Protein AF-A0A7S3JLI0-F1 (afdb_monomer_lite)

Organism: NCBI:txid151035

Foldseek 3Di:
DDPVVVVVQVVVQVPDDPDHDDDDDDDWPCPQAPPPRTNDPVCPPDDCPPSVVVSVVSVVVVDPDPPDDDDDDDDPDDDDDPVPDDDQDQDDDPDDPPDDDDVLCVQLVRLLRSCVRDVPRDDDDDPCCVVSVVVSNCVNPVPD

Sequence (144 aa):
HSVSEIIAALTKAKKSKDKPTGIIAKTFKGKYFIHDIEDSPSWHGKPLGKESAEIIEDLEKKIKDKNVTLVPTLPKSKAVDPEELKEIPVPAMTYKKGDKVATRKAFGDCLKLLGESCDRIIGVDADVKNSTYLEFLKKSKPDQ

Structure (mmCIF, N/CA/C/O backbone):
data_AF-A0A7S3JLI0-F1
#
_entry.id   AF-A0A7S3JLI0-F1
#
loop_
_atom_site.group_PDB
_atom_site.id
_atom_site.type_symbol
_atom_site.label_atom_id
_atom_site.label_alt_id
_atom_site.label_comp_id
_atom_site.label_asym_id
_atom_site.label_entity_id
_atom_site.label_seq_id
_atom_site.pdbx_PDB_ins_code
_atom_site.Cartn_x
_atom_site.Cartn_y
_atom_site.Cartn_z
_atom_site.occupancy
_atom_site.B_iso_or_equiv
_atom_site.auth_seq_id
_atom_site.auth_comp_id
_atom_site.auth_asym_id
_atom_site.auth_atom_id
_atom_site.pdbx_PDB_model_num
ATOM 1 N N . HIS A 1 1 ? 5.284 -6.770 -20.875 1.00 96.25 1 HIS A N 1
ATOM 2 C CA . HIS A 1 1 ? 5.607 -5.509 -21.595 1.00 96.25 1 HIS A CA 1
ATOM 3 C C . HIS A 1 1 ? 4.538 -5.062 -22.594 1.00 96.25 1 HIS A C 1
ATOM 5 O O . HIS A 1 1 ? 4.795 -4.172 -23.395 1.00 96.25 1 HIS A O 1
ATOM 11 N N . SER A 1 2 ? 3.336 -5.640 -22.551 1.00 98.06 2 SER A N 1
ATOM 12 C CA . SER A 1 2 ? 2.213 -5.236 -23.398 1.00 98.06 2 SER A CA 1
ATOM 13 C C . SER A 1 2 ? 1.386 -4.172 -22.672 1.00 98.06 2 SER A C 1
ATOM 15 O O . SER A 1 2 ? 0.811 -4.447 -21.620 1.00 98.06 2 SER A O 1
ATOM 17 N N . VAL A 1 3 ? 1.357 -2.942 -23.195 1.00 97.00 3 VAL A N 1
ATOM 18 C CA . VAL A 1 3 ? 0.610 -1.827 -22.578 1.00 97.00 3 VAL A CA 1
ATOM 19 C C . VAL A 1 3 ? -0.896 -2.097 -22.604 1.00 97.00 3 VAL A C 1
ATOM 21 O O . VAL A 1 3 ? -1.584 -1.818 -21.625 1.00 97.00 3 VAL A O 1
ATOM 24 N N . SER A 1 4 ? -1.410 -2.702 -23.678 1.00 98.38 4 SER A N 1
ATOM 25 C CA . SER A 1 4 ? -2.827 -3.064 -23.794 1.00 98.38 4 SER A CA 1
ATOM 26 C C . SER A 1 4 ? -3.244 -4.098 -22.745 1.00 98.38 4 SER A C 1
ATOM 28 O O . SER A 1 4 ? -4.284 -3.931 -22.110 1.00 98.38 4 SER A O 1
ATOM 30 N N . GLU A 1 5 ? -2.418 -5.118 -22.493 1.00 98.44 5 GLU A N 1
ATOM 31 C CA . GLU A 1 5 ? -2.673 -6.103 -21.434 1.00 98.44 5 GLU A CA 1
ATOM 32 C C . GLU A 1 5 ? -2.622 -5.476 -20.041 1.00 98.44 5 GLU A C 1
ATOM 34 O O . GLU A 1 5 ? -3.475 -5.779 -19.208 1.00 98.44 5 GLU A O 1
ATOM 39 N N . ILE A 1 6 ? -1.673 -4.567 -19.788 1.00 98.38 6 ILE A N 1
ATOM 40 C CA . ILE A 1 6 ? -1.583 -3.841 -18.513 1.00 98.38 6 ILE A CA 1
ATOM 41 C C . ILE A 1 6 ? -2.854 -3.014 -18.285 1.00 98.38 6 ILE A C 1
ATOM 43 O O . ILE A 1 6 ? -3.462 -3.105 -17.218 1.00 98.38 6 ILE A O 1
ATOM 47 N N . ILE A 1 7 ? -3.305 -2.259 -19.291 1.00 97.94 7 ILE A N 1
ATOM 48 C CA . ILE A 1 7 ? -4.541 -1.468 -19.211 1.00 97.94 7 ILE A CA 1
ATOM 49 C C . ILE A 1 7 ? -5.750 -2.377 -18.962 1.00 97.94 7 ILE A C 1
ATOM 51 O O . ILE A 1 7 ? -6.577 -2.077 -18.097 1.00 97.94 7 ILE A O 1
ATOM 55 N N . ALA A 1 8 ? -5.853 -3.499 -19.677 1.00 98.25 8 ALA A N 1
ATOM 56 C CA . ALA A 1 8 ? -6.945 -4.453 -19.509 1.00 98.25 8 ALA A CA 1
ATOM 57 C C . ALA A 1 8 ? -6.951 -5.075 -18.102 1.00 98.25 8 ALA A C 1
ATOM 59 O O . ALA A 1 8 ? -8.001 -5.133 -17.453 1.00 98.25 8 ALA A O 1
ATOM 60 N N . ALA A 1 9 ? -5.783 -5.483 -17.599 1.00 98.19 9 ALA A N 1
ATOM 61 C CA . ALA A 1 9 ? -5.621 -6.056 -16.268 1.00 98.19 9 ALA A CA 1
ATOM 62 C C . ALA A 1 9 ? -5.977 -5.048 -15.167 1.00 98.19 9 ALA A C 1
ATOM 64 O O . ALA A 1 9 ? -6.760 -5.379 -14.278 1.00 98.19 9 ALA A O 1
ATOM 65 N N . LEU A 1 10 ? -5.491 -3.805 -15.258 1.00 97.56 10 LEU A N 1
ATOM 66 C CA . LEU A 1 10 ? -5.822 -2.735 -14.309 1.00 97.56 10 LEU A CA 1
ATOM 67 C C . LEU A 1 10 ? -7.312 -2.373 -14.352 1.00 97.56 10 LEU A C 1
ATOM 69 O O . LEU A 1 10 ? -7.946 -2.203 -13.310 1.00 97.56 10 LEU A O 1
ATOM 73 N N . THR A 1 11 ? -7.903 -2.321 -15.547 1.00 96.69 11 THR A N 1
ATOM 74 C CA . THR A 1 11 ? -9.342 -2.070 -15.723 1.00 96.69 11 THR A CA 1
ATOM 75 C C . THR A 1 11 ? -10.181 -3.170 -15.080 1.00 96.69 11 THR A C 1
ATOM 77 O O . THR A 1 11 ? -11.193 -2.884 -14.439 1.00 96.69 11 THR A O 1
ATOM 80 N N . LYS A 1 12 ? -9.764 -4.434 -15.218 1.00 96.81 12 LYS A N 1
ATOM 81 C CA . LYS A 1 12 ? -10.413 -5.575 -14.562 1.00 96.81 12 LYS A CA 1
ATOM 82 C C . LYS A 1 12 ? -10.222 -5.531 -13.045 1.00 96.81 12 LYS A C 1
ATOM 84 O O . LYS A 1 12 ? -11.199 -5.702 -12.322 1.00 96.81 12 LYS A O 1
ATOM 89 N N . ALA A 1 13 ? -9.007 -5.252 -12.571 1.00 96.94 13 ALA A N 1
ATOM 90 C CA . ALA A 1 13 ? -8.682 -5.142 -11.150 1.00 96.94 13 ALA A CA 1
ATOM 91 C C . ALA A 1 13 ? -9.550 -4.085 -10.455 1.00 96.94 13 ALA A C 1
ATOM 93 O O . ALA A 1 13 ? -10.138 -4.358 -9.415 1.00 96.94 13 ALA A O 1
ATOM 94 N N . LYS A 1 14 ? -9.739 -2.921 -11.091 1.00 94.38 14 LYS A N 1
ATOM 95 C CA . LYS A 1 14 ? -10.594 -1.834 -10.587 1.00 94.38 14 LYS A CA 1
ATOM 96 C C . LYS A 1 14 ? -12.065 -2.235 -10.389 1.00 94.38 14 LYS A C 1
ATOM 98 O O . LYS A 1 14 ? -12.773 -1.585 -9.625 1.00 94.38 14 LYS A O 1
ATOM 103 N N . LYS A 1 15 ? -12.546 -3.273 -11.081 1.00 95.94 15 LYS A N 1
ATOM 104 C CA . LYS A 1 15 ? -13.918 -3.790 -10.932 1.00 95.94 15 LYS A CA 1
AT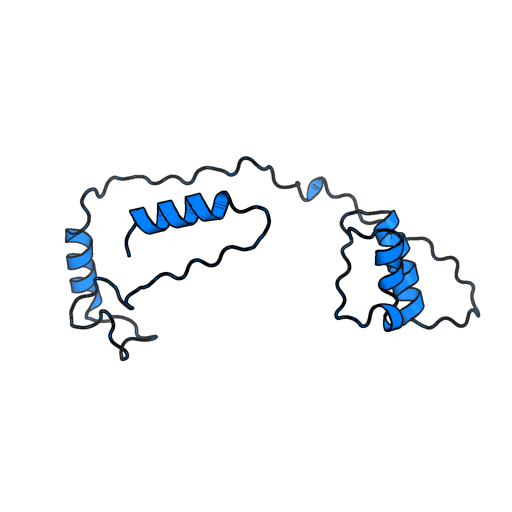OM 105 C C . LYS A 1 15 ? -14.056 -4.798 -9.784 1.00 95.94 15 LYS A C 1
ATOM 107 O O . LYS A 1 15 ? -15.181 -5.076 -9.382 1.00 95.94 15 LYS A O 1
ATOM 112 N N . SER A 1 16 ? -12.953 -5.343 -9.267 1.00 95.25 16 SER A N 1
ATOM 113 C CA . SER A 1 16 ? -12.963 -6.254 -8.119 1.00 95.25 16 SER A CA 1
ATOM 114 C C . SER A 1 16 ? -13.164 -5.456 -6.832 1.00 95.25 16 SER A C 1
ATOM 116 O O . SER A 1 16 ? -12.313 -4.641 -6.488 1.00 95.25 16 SER A O 1
ATOM 118 N N . LYS A 1 17 ? -14.282 -5.678 -6.131 1.00 94.50 17 LYS A N 1
ATOM 119 C CA . LYS A 1 17 ? -14.599 -4.987 -4.867 1.00 94.50 17 LYS A CA 1
ATOM 120 C C . LYS A 1 17 ? -14.403 -5.860 -3.628 1.00 94.50 17 LYS A C 1
ATOM 122 O O . LYS A 1 17 ? -14.069 -5.338 -2.575 1.00 94.50 17 LYS A O 1
ATOM 127 N N . ASP A 1 18 ? -14.532 -7.176 -3.781 1.00 96.19 18 ASP A N 1
ATOM 128 C CA . ASP A 1 18 ? -14.640 -8.097 -2.639 1.00 96.19 18 ASP A CA 1
ATOM 129 C C . ASP A 1 18 ? -13.331 -8.839 -2.329 1.00 96.19 18 ASP A C 1
ATOM 131 O O . ASP A 1 18 ? -13.278 -9.695 -1.451 1.00 96.19 18 ASP A O 1
ATOM 135 N N . LYS A 1 19 ? -12.265 -8.559 -3.088 1.00 95.31 19 LYS A N 1
ATOM 136 C CA . LYS A 1 19 ? -10.955 -9.194 -2.913 1.00 95.31 19 LYS A CA 1
ATOM 137 C C . LYS A 1 19 ? -9.813 -8.336 -3.453 1.00 95.31 19 LYS A C 1
ATOM 139 O O . LYS A 1 19 ? -10.004 -7.642 -4.463 1.00 95.31 19 LYS A O 1
ATOM 144 N N . PRO A 1 20 ? -8.610 -8.447 -2.860 1.00 96.94 20 PRO A N 1
ATOM 145 C CA . PRO A 1 20 ? -7.406 -7.888 -3.455 1.00 96.94 20 PRO A CA 1
ATOM 146 C C . PRO A 1 20 ? -7.119 -8.549 -4.811 1.00 96.94 20 PRO A C 1
ATOM 148 O O . PRO A 1 20 ? -7.432 -9.720 -5.036 1.00 96.94 20 PRO A O 1
ATOM 151 N N . THR A 1 21 ?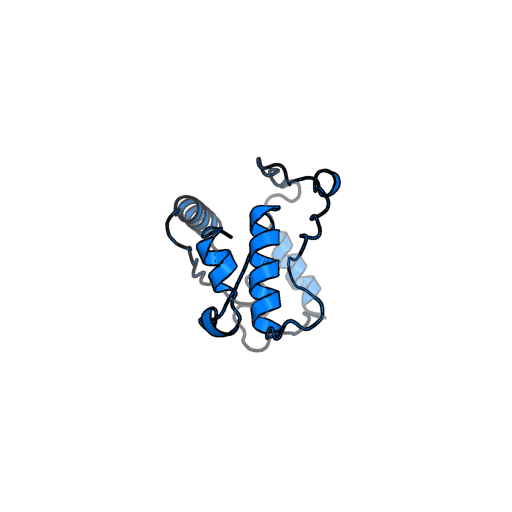 -6.511 -7.794 -5.728 1.00 97.06 21 THR A N 1
ATOM 152 C CA . THR A 1 21 ? -6.096 -8.299 -7.045 1.00 97.06 21 THR A CA 1
ATOM 153 C C . THR A 1 21 ? -4.578 -8.280 -7.156 1.00 97.06 21 THR A C 1
ATOM 155 O O . THR A 1 21 ? -3.969 -7.215 -7.105 1.00 97.06 21 THR A O 1
ATOM 158 N N . GLY A 1 22 ? -3.972 -9.451 -7.357 1.00 97.44 22 GLY A N 1
ATOM 159 C CA . GLY A 1 22 ? -2.577 -9.572 -7.780 1.00 97.44 22 GLY A CA 1
ATOM 160 C C . GLY A 1 22 ? -2.480 -9.650 -9.304 1.00 97.44 22 GLY A C 1
ATOM 161 O O . GLY A 1 22 ? -3.181 -10.450 -9.923 1.00 97.44 22 GLY A O 1
ATOM 162 N N . ILE A 1 23 ? -1.614 -8.837 -9.914 1.00 97.75 23 ILE A N 1
ATOM 163 C CA . ILE A 1 23 ? -1.294 -8.915 -11.347 1.00 97.75 23 ILE A CA 1
ATOM 164 C C . ILE A 1 23 ? 0.077 -9.574 -11.488 1.00 97.75 23 ILE A C 1
ATOM 166 O O . ILE A 1 23 ? 1.095 -8.984 -11.135 1.00 97.75 23 ILE A O 1
ATOM 170 N N . ILE A 1 24 ? 0.107 -10.796 -12.017 1.00 98.25 24 ILE A N 1
ATOM 171 C CA . ILE A 1 24 ? 1.353 -11.514 -12.304 1.00 98.25 24 ILE A CA 1
ATOM 172 C C . ILE A 1 24 ? 1.805 -11.114 -13.709 1.00 98.25 24 ILE A C 1
ATOM 174 O O . ILE A 1 24 ? 1.282 -11.606 -14.707 1.00 98.25 24 ILE A O 1
ATOM 178 N N . ALA A 1 25 ? 2.752 -10.182 -13.786 1.00 98.06 25 ALA A N 1
ATOM 179 C CA . ALA A 1 25 ? 3.270 -9.678 -15.050 1.00 98.06 25 ALA A CA 1
ATOM 180 C C . ALA A 1 25 ? 4.570 -10.395 -15.432 1.00 98.06 25 ALA A C 1
ATOM 182 O O . ALA A 1 25 ? 5.594 -10.229 -14.771 1.00 98.06 25 ALA A O 1
ATOM 183 N N . LYS A 1 26 ? 4.558 -11.139 -16.545 1.00 98.06 26 LYS A N 1
ATOM 184 C CA . LYS A 1 26 ? 5.799 -11.628 -17.156 1.00 98.06 26 LYS A CA 1
ATOM 185 C C . LYS A 1 26 ? 6.569 -10.450 -17.758 1.00 98.06 26 LYS A C 1
ATOM 187 O O . LYS A 1 26 ? 6.054 -9.708 -18.603 1.00 98.06 26 LYS A O 1
ATOM 192 N N . THR A 1 27 ? 7.812 -10.291 -17.330 1.00 97.56 27 THR A N 1
ATOM 193 C CA . THR A 1 27 ? 8.738 -9.261 -17.806 1.00 97.56 27 THR A CA 1
ATOM 194 C C . THR A 1 27 ? 10.085 -9.891 -18.160 1.00 97.56 27 THR A C 1
ATOM 196 O O . THR A 1 27 ? 10.285 -11.089 -17.993 1.00 97.56 27 THR A O 1
ATOM 199 N N . PHE A 1 28 ? 10.979 -9.064 -18.690 1.00 97.44 28 PHE A N 1
ATOM 200 C CA . PHE A 1 28 ? 12.375 -9.376 -18.981 1.00 97.44 28 PHE A CA 1
ATOM 201 C C . PHE A 1 28 ? 13.182 -8.244 -18.356 1.00 97.44 28 PHE A C 1
ATOM 203 O O . PHE A 1 28 ? 12.818 -7.072 -18.527 1.00 97.44 28 PHE A O 1
ATOM 210 N N . LYS A 1 29 ? 14.210 -8.576 -17.576 1.00 96.38 29 LYS A N 1
ATOM 211 C CA . LYS A 1 29 ? 15.051 -7.581 -16.895 1.00 96.38 29 LYS A CA 1
ATOM 212 C C . LYS A 1 29 ? 15.872 -6.822 -17.939 1.00 96.38 29 LYS A C 1
ATOM 214 O O . LYS A 1 29 ? 16.379 -7.450 -18.851 1.00 96.38 29 LYS A O 1
ATOM 219 N N . GLY A 1 30 ? 15.994 -5.498 -17.835 1.00 95.81 30 GLY A N 1
ATOM 220 C CA . GLY A 1 30 ? 16.694 -4.714 -18.866 1.00 95.81 30 GLY A CA 1
ATOM 221 C C . GLY A 1 30 ? 16.000 -4.759 -20.234 1.00 95.81 30 GLY A C 1
ATOM 222 O O . GLY A 1 30 ? 16.666 -4.819 -21.259 1.00 95.81 30 GLY A O 1
ATOM 223 N N . LYS A 1 31 ? 14.660 -4.796 -20.258 1.00 97.06 31 LYS A N 1
ATOM 224 C CA . LYS A 1 31 ? 13.882 -4.869 -21.502 1.00 97.06 31 LYS A CA 1
ATOM 225 C C . LYS A 1 31 ? 14.296 -3.772 -22.489 1.00 97.06 31 LYS A C 1
ATOM 227 O O . LYS A 1 31 ? 14.319 -2.606 -22.111 1.00 97.06 31 LYS A O 1
ATOM 232 N N . TYR A 1 32 ? 14.519 -4.156 -23.746 1.00 95.94 32 TYR A N 1
ATOM 233 C CA . TYR A 1 32 ? 14.983 -3.312 -24.852 1.00 95.94 32 TYR A CA 1
ATOM 234 C C . TYR A 1 32 ? 16.418 -2.796 -24.734 1.00 95.94 32 TYR A C 1
ATOM 236 O O . TYR A 1 32 ? 16.845 -2.058 -25.616 1.00 95.94 32 TYR A O 1
ATOM 244 N N . PHE A 1 33 ? 17.172 -3.160 -23.695 1.00 96.75 33 PHE A N 1
ATOM 245 C CA . PHE A 1 33 ? 18.586 -2.808 -23.647 1.00 96.75 33 PHE A CA 1
ATOM 246 C C . PHE A 1 33 ? 19.357 -3.752 -24.571 1.00 96.75 33 PHE A C 1
ATOM 248 O O . PHE A 1 33 ? 19.235 -4.975 -24.479 1.00 96.75 33 PHE A O 1
ATOM 255 N N . ILE A 1 34 ? 20.129 -3.156 -25.473 1.00 95.25 34 ILE A N 1
ATOM 256 C CA . ILE A 1 34 ? 21.032 -3.841 -26.403 1.00 95.25 34 ILE A CA 1
ATOM 257 C C . ILE A 1 34 ? 22.253 -4.437 -25.664 1.00 95.25 34 ILE A C 1
ATOM 259 O O . ILE A 1 34 ? 22.323 -4.381 -24.437 1.00 95.25 34 ILE A O 1
ATOM 263 N N . HIS A 1 35 ? 23.196 -5.044 -26.395 1.00 92.44 35 HIS A N 1
ATOM 264 C CA . HIS A 1 35 ? 24.417 -5.685 -25.860 1.00 92.44 35 HIS A CA 1
ATOM 265 C C . HIS A 1 35 ? 24.174 -6.875 -24.910 1.00 92.44 35 HIS A C 1
ATOM 267 O O . HIS A 1 35 ? 24.867 -7.028 -23.904 1.00 92.44 35 HIS A O 1
ATOM 273 N N . ASP A 1 36 ? 23.175 -7.712 -25.209 1.00 93.81 36 ASP A N 1
ATOM 274 C CA . ASP A 1 36 ? 22.820 -8.899 -24.409 1.00 93.81 36 ASP A CA 1
ATOM 275 C C . ASP A 1 36 ? 22.529 -8.583 -22.930 1.00 93.81 36 ASP A C 1
ATOM 277 O O . ASP A 1 36 ? 22.759 -9.394 -22.029 1.00 93.81 36 ASP A O 1
ATOM 281 N N . ILE A 1 37 ? 22.027 -7.372 -22.666 1.00 96.12 37 ILE A N 1
ATOM 282 C CA . ILE A 1 37 ? 21.625 -6.945 -21.324 1.00 96.12 37 ILE A CA 1
ATOM 283 C C . ILE A 1 37 ? 20.216 -7.446 -20.996 1.00 96.12 37 ILE A C 1
ATOM 285 O O . ILE A 1 37 ? 1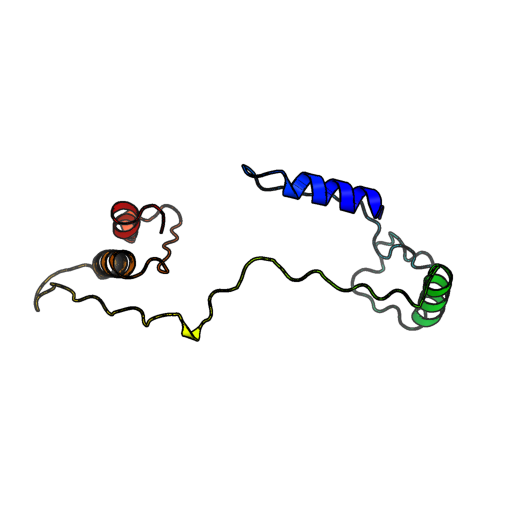9.952 -7.818 -19.846 1.00 96.12 37 ILE A O 1
ATOM 289 N N . GLU A 1 38 ? 19.313 -7.475 -21.981 1.00 97.31 38 GLU A N 1
ATOM 290 C CA . GLU A 1 38 ? 17.958 -7.986 -21.783 1.00 97.31 38 GLU A CA 1
ATOM 291 C C . GLU A 1 38 ? 17.979 -9.444 -21.298 1.00 97.31 38 GLU A C 1
ATOM 293 O O . GLU A 1 38 ? 18.633 -10.311 -21.865 1.00 97.31 38 GLU A O 1
ATOM 298 N N . ASP A 1 39 ? 17.246 -9.693 -20.215 1.00 97.38 39 ASP A N 1
ATOM 299 C CA . ASP A 1 39 ? 17.112 -10.975 -19.518 1.00 97.38 39 ASP A CA 1
ATOM 300 C C . ASP A 1 39 ? 18.421 -11.573 -18.969 1.00 97.38 39 ASP A C 1
ATOM 302 O O . ASP A 1 39 ? 18.460 -12.703 -18.485 1.00 97.38 39 ASP A O 1
ATOM 306 N N . SER A 1 40 ? 19.500 -10.788 -18.944 1.00 96.06 40 SER A N 1
ATOM 307 C CA . SER A 1 40 ? 20.799 -11.257 -18.474 1.00 96.06 40 SER A CA 1
ATOM 308 C C . SER A 1 40 ? 20.893 -11.299 -16.942 1.00 96.06 40 SER A C 1
ATOM 310 O O . SER A 1 40 ? 20.633 -10.294 -16.263 1.00 96.06 40 SER A O 1
ATOM 312 N N . PRO A 1 41 ? 21.328 -12.416 -16.326 1.00 94.94 41 PRO A N 1
ATOM 313 C CA . PRO A 1 41 ? 21.496 -12.501 -14.874 1.00 94.94 41 PRO A CA 1
ATOM 314 C C . PRO A 1 41 ? 22.586 -11.543 -14.364 1.00 94.94 41 PRO A C 1
ATOM 316 O O . PRO A 1 41 ? 22.421 -10.941 -13.302 1.00 94.94 41 PRO A O 1
ATOM 319 N N . SER A 1 42 ? 23.628 -11.313 -15.165 1.00 94.38 42 SER A N 1
ATOM 320 C CA . SER A 1 42 ? 24.867 -10.619 -14.791 1.00 94.38 42 SER A CA 1
ATOM 321 C C . SER A 1 42 ? 24.748 -9.105 -14.604 1.00 94.38 42 SER A C 1
ATOM 323 O O . SER A 1 42 ? 25.702 -8.487 -14.132 1.00 94.38 42 SER A O 1
ATOM 325 N N . TRP A 1 43 ? 23.610 -8.507 -14.954 1.00 94.38 43 TRP A N 1
ATOM 326 C CA . TRP A 1 43 ? 23.385 -7.055 -14.938 1.00 94.38 43 TRP A CA 1
ATOM 327 C C . TRP A 1 43 ? 22.542 -6.553 -13.756 1.00 94.38 43 TRP A C 1
ATOM 329 O O . TRP A 1 43 ? 22.130 -5.397 -13.719 1.00 94.38 43 TRP A O 1
ATOM 339 N N . HIS A 1 44 ? 22.274 -7.401 -12.759 1.00 94.38 44 HIS A N 1
ATOM 340 C CA . HIS A 1 44 ? 21.584 -6.950 -11.549 1.00 94.38 44 HIS A CA 1
ATOM 341 C C . HIS A 1 44 ? 22.451 -5.962 -10.745 1.00 94.38 44 HIS A C 1
ATOM 343 O O . HIS A 1 44 ? 23.599 -6.267 -10.432 1.00 94.38 44 HIS A O 1
ATOM 349 N N . GLY A 1 45 ? 21.893 -4.792 -10.413 1.00 94.81 45 GLY A N 1
ATOM 350 C CA . GLY A 1 45 ? 22.541 -3.786 -9.562 1.00 94.81 45 GLY A CA 1
ATOM 351 C C . GLY A 1 45 ? 23.736 -3.057 -10.189 1.00 94.81 45 GLY A C 1
ATOM 352 O O . GLY A 1 45 ? 24.452 -2.361 -9.475 1.00 94.81 45 GLY A O 1
ATOM 353 N N . LYS A 1 46 ? 23.976 -3.209 -11.498 1.00 94.81 46 LYS A N 1
ATOM 354 C CA . LYS A 1 46 ? 25.122 -2.597 -12.184 1.00 94.81 46 LYS A CA 1
ATOM 355 C C . LYS A 1 46 ? 24.710 -1.343 -12.961 1.00 94.81 46 LYS A C 1
ATOM 357 O O . LYS A 1 46 ? 23.739 -1.410 -13.715 1.00 94.81 46 LYS A O 1
ATOM 362 N N . PRO A 1 47 ? 25.440 -0.219 -12.834 1.00 96.00 47 PRO A N 1
ATOM 363 C CA . PRO A 1 47 ? 25.258 0.919 -13.729 1.00 96.00 47 PRO A CA 1
ATOM 364 C C . PRO A 1 47 ? 25.708 0.560 -15.154 1.00 96.00 47 PRO A C 1
ATOM 366 O O . PRO A 1 47 ? 26.641 -0.221 -15.331 1.00 96.00 47 PRO A O 1
ATOM 369 N N . LEU A 1 48 ? 25.077 1.159 -16.169 1.00 95.50 48 LEU A N 1
ATOM 370 C CA . LEU A 1 48 ? 25.377 0.889 -17.587 1.00 95.50 48 LEU A CA 1
ATOM 371 C C . LEU A 1 48 ? 26.752 1.417 -18.034 1.00 95.50 48 LEU A C 1
ATOM 373 O O . LEU A 1 48 ? 27.340 0.893 -18.975 1.00 95.50 48 LEU A O 1
ATOM 377 N N . GLY A 1 49 ? 27.284 2.442 -17.360 1.00 95.44 49 GLY A N 1
ATOM 378 C CA . GLY A 1 49 ? 28.597 3.008 -17.672 1.00 95.44 49 GLY A CA 1
ATOM 379 C C . GLY A 1 49 ? 28.716 3.415 -19.144 1.00 95.44 49 GLY A C 1
ATOM 380 O O . GLY A 1 49 ? 27.883 4.167 -19.653 1.00 95.44 49 GLY A O 1
ATOM 381 N N . LYS A 1 50 ? 29.739 2.893 -19.827 1.00 94.44 50 LYS A N 1
ATOM 382 C CA . LYS A 1 50 ? 30.028 3.190 -21.239 1.00 94.44 50 LYS A CA 1
ATOM 383 C C . LYS A 1 50 ? 28.929 2.752 -22.220 1.00 94.44 50 LYS A C 1
ATOM 385 O O . LYS A 1 50 ? 28.797 3.380 -23.258 1.00 94.44 50 LYS A O 1
ATOM 390 N N . GLU A 1 51 ? 28.109 1.759 -21.867 1.00 93.00 51 GLU A N 1
ATOM 391 C CA . GLU A 1 51 ? 27.025 1.253 -22.732 1.00 93.00 51 GLU A CA 1
ATOM 392 C C . GLU A 1 51 ? 25.819 2.214 -22.782 1.00 93.00 51 GLU A C 1
ATOM 394 O O . GLU A 1 51 ? 24.917 2.073 -23.604 1.00 93.00 51 GLU A O 1
ATOM 399 N N . SER A 1 52 ? 25.761 3.193 -21.868 1.00 96.69 52 SER A N 1
ATOM 400 C CA . SER A 1 52 ? 24.579 4.043 -21.678 1.00 96.69 52 SER A CA 1
ATOM 401 C C . SER A 1 52 ? 24.211 4.875 -22.906 1.00 96.69 52 SER A C 1
ATOM 403 O O . SER A 1 52 ? 23.028 4.969 -23.224 1.00 96.69 52 SER A O 1
ATOM 405 N N . ALA A 1 53 ? 25.194 5.455 -23.600 1.00 97.56 53 ALA A N 1
ATOM 406 C CA . ALA A 1 53 ? 24.948 6.330 -24.744 1.00 97.56 53 ALA A CA 1
ATOM 407 C C . ALA A 1 53 ? 24.265 5.581 -25.901 1.00 97.56 53 ALA A C 1
ATOM 409 O O . ALA A 1 53 ? 23.246 6.044 -26.411 1.00 97.56 53 ALA A O 1
ATOM 410 N N . GLU A 1 54 ? 24.770 4.397 -26.254 1.00 97.62 54 GLU A N 1
ATOM 411 C CA . GLU A 1 54 ? 24.221 3.581 -27.344 1.00 97.62 54 GLU A CA 1
ATOM 412 C C . GLU A 1 54 ? 22.831 3.031 -27.000 1.00 97.62 54 GLU A C 1
ATOM 414 O O . GLU A 1 54 ? 21.928 3.045 -27.838 1.00 97.62 54 GLU A O 1
ATOM 419 N N . ILE A 1 55 ? 22.617 2.616 -25.746 1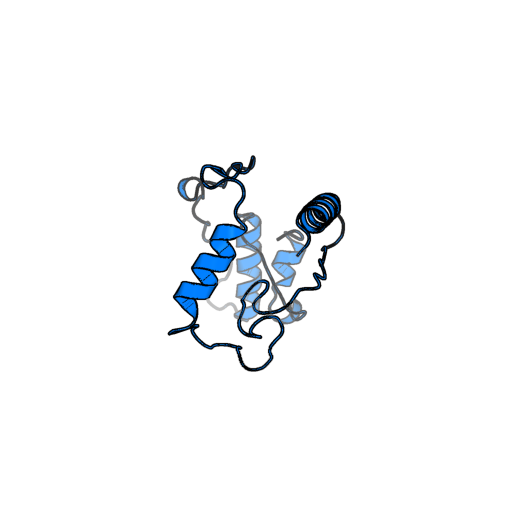.00 97.56 55 ILE A N 1
ATOM 420 C CA . ILE A 1 55 ? 21.300 2.162 -25.276 1.00 97.56 55 ILE A CA 1
ATOM 421 C C . ILE A 1 55 ? 20.277 3.300 -25.337 1.00 97.56 55 ILE A C 1
ATOM 423 O O . ILE A 1 55 ? 19.152 3.081 -25.786 1.00 97.56 55 ILE A O 1
ATOM 427 N N . ILE A 1 56 ? 20.640 4.512 -24.903 1.00 97.38 56 ILE A N 1
ATOM 428 C CA . ILE A 1 56 ? 19.751 5.680 -24.986 1.00 97.38 56 ILE A CA 1
ATOM 429 C C . ILE A 1 56 ? 19.406 5.967 -26.448 1.00 97.38 56 ILE A C 1
ATOM 431 O O . ILE A 1 56 ? 18.228 6.115 -26.770 1.00 97.38 56 ILE A O 1
ATOM 435 N N . GLU A 1 57 ? 20.399 5.982 -27.337 1.00 97.75 57 GLU A N 1
ATOM 436 C CA . GLU A 1 57 ? 20.179 6.229 -28.761 1.00 97.75 57 GLU A CA 1
ATOM 437 C C . GLU A 1 57 ? 19.242 5.180 -29.394 1.00 97.75 57 GLU A C 1
ATOM 439 O O . GLU A 1 57 ? 18.321 5.535 -30.135 1.00 97.75 57 GLU A O 1
ATOM 444 N N . ASP A 1 58 ? 19.422 3.889 -29.083 1.00 97.62 58 ASP A N 1
ATOM 445 C CA . ASP A 1 58 ? 18.534 2.823 -29.566 1.00 97.62 58 ASP A CA 1
ATOM 446 C C . ASP A 1 58 ? 17.104 2.961 -29.023 1.00 97.62 58 ASP A C 1
ATOM 448 O O . ASP A 1 58 ? 16.135 2.794 -29.770 1.00 97.62 58 ASP A O 1
ATOM 452 N N . LEU A 1 59 ? 16.941 3.307 -27.744 1.00 96.81 59 LEU A N 1
ATOM 453 C CA . LEU A 1 59 ? 15.622 3.530 -27.148 1.00 96.81 59 LEU A CA 1
ATOM 454 C C . LEU A 1 59 ? 14.921 4.743 -27.763 1.00 96.81 59 LEU A C 1
ATOM 456 O O . LEU A 1 59 ? 13.731 4.669 -28.072 1.00 96.81 59 LEU A O 1
ATOM 460 N N . GLU A 1 60 ? 15.644 5.838 -27.992 1.00 96.56 60 GLU A N 1
ATOM 461 C CA . GLU A 1 60 ? 15.090 7.041 -28.608 1.00 96.56 60 GLU A CA 1
ATOM 462 C C . GLU A 1 60 ? 14.576 6.793 -30.026 1.00 96.56 60 GLU A C 1
ATOM 464 O O . GLU A 1 60 ? 13.532 7.335 -30.396 1.00 96.56 60 GLU A O 1
ATOM 469 N N . LYS A 1 61 ? 15.252 5.937 -30.803 1.00 96.56 61 LYS A N 1
ATOM 470 C CA . LYS A 1 61 ? 14.798 5.526 -32.143 1.00 96.56 61 LYS A CA 1
ATOM 471 C C . LYS A 1 61 ? 13.459 4.783 -32.114 1.00 96.56 61 LYS A C 1
ATOM 473 O O . LYS A 1 61 ? 12.753 4.761 -33.119 1.00 96.56 61 LYS A O 1
ATOM 478 N N . LYS A 1 62 ? 13.081 4.183 -30.979 1.00 95.62 62 LYS A N 1
ATOM 479 C CA . LYS A 1 62 ? 11.792 3.485 -30.809 1.00 95.62 62 LYS A CA 1
ATOM 480 C C . LYS A 1 62 ? 10.647 4.431 -30.427 1.00 95.62 62 LYS A C 1
ATOM 482 O O . LYS A 1 62 ? 9.485 4.018 -30.474 1.00 95.62 62 LYS A O 1
ATOM 487 N N . ILE A 1 63 ? 10.939 5.681 -30.060 1.00 95.31 63 ILE A N 1
ATOM 488 C CA . ILE A 1 63 ? 9.924 6.679 -29.708 1.00 95.31 63 ILE A CA 1
ATOM 489 C C . ILE A 1 63 ? 9.291 7.226 -30.990 1.00 95.31 63 ILE A C 1
ATOM 491 O O . ILE A 1 63 ? 9.961 7.832 -31.820 1.00 95.31 63 ILE A O 1
ATOM 495 N N . LYS A 1 64 ? 7.977 7.032 -31.138 1.00 94.75 64 LYS A N 1
ATOM 496 C CA . LYS A 1 64 ? 7.227 7.503 -32.315 1.00 94.75 64 LYS A CA 1
ATOM 497 C C . LYS A 1 64 ? 6.901 8.993 -32.268 1.00 94.75 64 LYS A C 1
ATOM 499 O O . LYS A 1 64 ? 6.913 9.649 -33.300 1.00 94.75 64 LYS A O 1
ATOM 504 N N . ASP A 1 65 ? 6.584 9.501 -31.083 1.00 94.00 65 ASP A N 1
ATOM 505 C CA . ASP A 1 65 ? 6.233 10.900 -30.866 1.00 94.00 65 ASP A CA 1
ATOM 506 C C . ASP A 1 65 ? 6.939 11.398 -29.603 1.00 94.00 65 ASP A C 1
ATOM 508 O O . ASP A 1 65 ? 6.704 10.889 -28.505 1.00 94.00 65 ASP A O 1
ATOM 512 N N . LYS A 1 66 ? 7.845 12.363 -29.784 1.00 90.56 66 LYS A N 1
ATOM 513 C CA . LYS A 1 66 ? 8.630 12.980 -28.705 1.00 90.56 66 LYS A CA 1
ATOM 514 C C . LYS A 1 66 ? 7.901 14.164 -28.048 1.00 90.56 66 LYS A C 1
ATOM 516 O O . LYS A 1 66 ? 8.379 14.673 -27.042 1.00 90.56 66 LYS A O 1
ATOM 521 N N . ASN A 1 67 ? 6.750 14.580 -28.582 1.00 92.56 67 ASN A N 1
ATOM 522 C CA . ASN A 1 67 ? 6.006 15.765 -28.145 1.00 92.56 67 ASN A CA 1
ATOM 523 C C . ASN A 1 67 ? 4.744 15.423 -27.333 1.00 92.56 67 ASN A C 1
ATOM 525 O O . ASN A 1 67 ? 3.937 16.304 -27.028 1.00 92.56 67 ASN A O 1
ATOM 529 N N . VAL A 1 68 ? 4.553 14.153 -26.961 1.00 91.38 68 VAL A N 1
ATOM 530 C CA . VAL A 1 68 ? 3.409 13.737 -26.141 1.00 91.38 68 VAL A CA 1
ATOM 531 C C . VAL A 1 68 ? 3.547 14.288 -24.727 1.00 91.38 68 VAL A C 1
ATOM 533 O O . VAL A 1 68 ? 4.486 13.964 -24.004 1.00 91.38 68 VAL A O 1
ATOM 536 N N . THR A 1 69 ? 2.544 15.047 -24.290 1.00 91.00 69 THR A N 1
ATOM 537 C CA . THR A 1 69 ? 2.397 15.427 -22.883 1.00 91.00 69 THR A CA 1
ATOM 538 C C . THR A 1 69 ? 1.384 14.501 -22.217 1.00 91.00 69 THR A C 1
ATOM 540 O O . THR A 1 69 ? 0.181 14.599 -22.456 1.00 91.00 69 THR A O 1
ATOM 543 N N . LEU A 1 70 ? 1.860 13.584 -21.375 1.00 89.44 70 LEU A N 1
ATOM 544 C CA . LEU A 1 70 ? 1.000 12.748 -20.538 1.00 89.44 70 LEU A CA 1
ATOM 545 C C . LEU A 1 70 ? 0.728 13.477 -19.222 1.00 89.44 70 LEU A C 1
ATOM 547 O O . LEU A 1 70 ? 1.629 13.631 -18.400 1.00 89.44 70 LEU A O 1
ATOM 551 N N . VAL A 1 71 ? -0.515 13.911 -19.014 1.00 90.56 71 VAL A N 1
ATOM 552 C CA . VAL A 1 71 ? -0.934 14.568 -17.768 1.00 90.56 71 VAL A CA 1
ATOM 553 C C . VAL A 1 71 ? -1.756 13.583 -16.933 1.00 90.56 71 VAL A C 1
ATOM 555 O O . VAL A 1 71 ? -2.751 13.048 -17.433 1.00 90.56 71 VAL A O 1
ATOM 558 N N . PRO A 1 72 ? -1.375 13.310 -15.673 1.00 90.19 72 PRO A N 1
ATOM 559 C CA . PRO A 1 72 ? -2.165 12.450 -14.805 1.00 90.19 72 PRO A CA 1
ATOM 560 C C . PRO A 1 72 ? -3.523 13.089 -14.500 1.00 90.19 72 PRO A C 1
ATOM 562 O O . PRO A 1 72 ? -3.640 14.295 -14.289 1.00 90.19 72 PRO A O 1
ATOM 565 N N . THR A 1 73 ? -4.569 12.268 -14.441 1.00 89.38 73 THR A N 1
ATOM 566 C CA . THR A 1 73 ? -5.884 12.727 -13.986 1.00 89.38 73 THR A CA 1
ATOM 567 C C . THR A 1 73 ? -5.878 12.872 -12.468 1.00 89.38 73 THR A C 1
ATOM 569 O O . THR A 1 73 ? -5.535 11.923 -11.761 1.00 89.38 73 THR A O 1
ATOM 572 N N . LEU A 1 74 ? -6.294 14.036 -11.966 1.00 87.38 74 LEU A N 1
ATOM 573 C CA . LEU A 1 74 ? -6.455 14.243 -10.529 1.00 87.38 74 LEU A CA 1
ATOM 574 C C . LEU A 1 74 ? -7.517 13.285 -9.955 1.00 87.38 74 LEU A C 1
ATOM 576 O O . LEU A 1 74 ? -8.545 13.037 -10.600 1.00 87.38 74 LEU A O 1
ATOM 580 N N . PRO A 1 75 ? -7.297 12.733 -8.749 1.00 85.94 75 PRO A N 1
ATOM 581 C CA . PRO A 1 75 ? -8.294 11.906 -8.089 1.00 85.94 75 PRO A CA 1
ATOM 582 C C . PRO A 1 75 ? -9.556 12.725 -7.791 1.00 85.94 75 PRO A C 1
ATOM 584 O O . PRO A 1 75 ? -9.493 13.905 -7.463 1.00 85.94 75 PRO A O 1
ATOM 587 N N . LYS A 1 76 ? -10.726 12.080 -7.883 1.00 85.62 76 LYS A N 1
ATOM 588 C CA . LYS A 1 76 ? -12.012 12.717 -7.540 1.00 85.62 76 LYS A CA 1
ATOM 589 C C . LYS A 1 76 ? -12.199 12.906 -6.032 1.00 85.62 76 LYS A C 1
ATOM 591 O O . LYS A 1 76 ? -13.002 13.736 -5.621 1.00 85.62 76 LYS A O 1
ATOM 596 N N . SER A 1 77 ? -11.518 12.104 -5.216 1.00 81.12 77 SER A N 1
ATOM 597 C CA . SER A 1 77 ? -11.583 12.199 -3.759 1.00 81.12 77 SER A CA 1
ATOM 598 C C . SER A 1 77 ? -10.778 13.400 -3.278 1.00 81.12 77 SER A C 1
ATOM 600 O O . SER A 1 77 ? -9.599 13.521 -3.610 1.00 81.12 77 SER A O 1
ATOM 602 N N . LYS A 1 78 ? -11.396 14.244 -2.452 1.00 78.12 78 LYS A N 1
ATOM 603 C CA . LYS A 1 78 ? -10.661 15.224 -1.655 1.00 78.12 78 LYS A CA 1
ATOM 604 C C . LYS A 1 78 ? -9.992 14.496 -0.492 1.00 78.12 78 LYS A C 1
ATOM 606 O O . LYS A 1 78 ? -10.630 13.661 0.150 1.00 78.12 78 LYS A O 1
ATOM 611 N N . ALA A 1 79 ? -8.714 14.776 -0.260 1.00 77.69 79 ALA A N 1
ATOM 612 C CA . ALA A 1 79 ? -8.091 14.415 1.004 1.00 77.69 79 ALA A CA 1
ATOM 613 C C . ALA A 1 79 ? -8.768 15.212 2.128 1.00 77.69 79 ALA A C 1
ATOM 615 O O . ALA A 1 79 ? -9.241 16.324 1.886 1.00 77.69 79 ALA A O 1
ATOM 616 N N . VAL A 1 80 ? -8.830 14.636 3.327 1.00 79.81 80 VAL A N 1
ATOM 617 C CA . VAL A 1 80 ? -9.202 15.398 4.524 1.00 79.81 80 VAL A CA 1
ATOM 618 C C . VAL A 1 80 ? -8.072 16.384 4.795 1.00 79.81 80 VAL A C 1
ATOM 620 O O . VAL A 1 80 ? -6.907 15.977 4.804 1.00 79.81 80 VAL A O 1
ATOM 623 N N . ASP A 1 81 ? -8.407 17.657 4.973 1.00 79.00 81 ASP A N 1
ATOM 624 C CA . ASP A 1 81 ? -7.422 18.674 5.321 1.00 79.00 81 ASP A CA 1
ATOM 625 C C . ASP A 1 81 ? -6.902 18.398 6.744 1.00 79.00 81 ASP A C 1
ATOM 627 O O . ASP A 1 81 ? -7.710 18.244 7.666 1.00 79.00 81 ASP A O 1
ATOM 631 N N . PRO A 1 82 ? -5.578 18.299 6.966 1.00 76.06 82 PRO A N 1
ATOM 632 C CA . PRO A 1 82 ? -5.024 18.179 8.308 1.00 76.06 82 PRO A CA 1
ATOM 633 C C . PRO A 1 82 ? -5.488 19.280 9.271 1.00 76.06 82 PRO A C 1
ATOM 635 O O . PRO A 1 82 ? -5.591 19.011 10.464 1.00 76.06 82 PRO A O 1
ATOM 638 N N . GLU A 1 83 ? -5.795 20.483 8.782 1.00 75.75 83 GLU A N 1
ATOM 639 C CA . GLU A 1 83 ? -6.284 21.603 9.599 1.00 75.75 83 GLU A CA 1
ATOM 640 C C . GLU A 1 83 ? -7.744 21.420 10.051 1.00 75.75 83 GLU A C 1
ATOM 642 O O . GLU A 1 83 ? -8.154 21.955 11.080 1.00 75.75 83 GLU A O 1
ATOM 647 N N . GLU A 1 84 ? -8.529 20.599 9.343 1.00 77.81 84 GLU A N 1
ATOM 648 C CA . GLU A 1 84 ? -9.887 20.211 9.753 1.00 77.81 84 GLU A CA 1
ATOM 649 C C . GLU A 1 84 ? -9.880 19.142 10.863 1.00 77.81 84 GLU A C 1
ATOM 651 O O . GLU A 1 84 ? -10.918 18.832 11.464 1.00 77.81 84 GLU A O 1
ATOM 656 N N . LEU A 1 85 ? -8.714 18.560 11.163 1.00 81.94 85 LEU A N 1
ATOM 657 C CA . LEU A 1 85 ? -8.579 17.534 12.185 1.00 81.94 85 LEU A CA 1
ATOM 658 C C . LEU A 1 85 ? -8.602 18.165 13.576 1.00 81.94 85 LEU A C 1
ATOM 660 O O . LEU A 1 85 ? -7.611 18.696 14.068 1.00 81.94 85 LEU A O 1
ATOM 664 N N . LYS A 1 86 ? -9.737 18.012 14.257 1.00 81.12 86 LYS A N 1
ATOM 665 C CA . LYS A 1 86 ? -9.856 18.353 15.678 1.00 81.12 86 LYS A CA 1
ATOM 666 C C . LYS A 1 86 ? -8.805 17.610 16.506 1.00 81.12 86 LYS A C 1
ATOM 668 O O . LYS A 1 86 ? -8.471 16.451 16.218 1.00 81.12 86 LYS A O 1
ATOM 673 N N . GLU A 1 87 ? -8.330 18.271 17.559 1.00 86.12 87 GLU A N 1
ATOM 674 C CA . GLU A 1 87 ? -7.522 17.627 18.591 1.00 86.12 87 GLU A CA 1
ATOM 675 C C . GLU A 1 87 ? -8.270 16.426 19.175 1.00 86.12 87 GLU A C 1
ATOM 677 O O . GLU A 1 87 ? -9.492 16.444 19.348 1.00 86.12 87 GLU A O 1
ATOM 682 N N . ILE A 1 88 ? -7.523 15.363 19.461 1.00 87.38 88 ILE A N 1
ATOM 683 C CA . ILE A 1 88 ? -8.078 14.173 20.098 1.00 87.38 88 ILE A CA 1
ATOM 684 C C . ILE A 1 88 ? -8.234 14.501 21.586 1.00 87.38 88 ILE A C 1
ATOM 686 O O . ILE A 1 88 ? -7.228 14.784 22.242 1.00 87.38 88 ILE A O 1
ATOM 690 N N . PRO A 1 89 ? -9.458 14.484 22.138 1.00 81.12 89 PRO A N 1
ATOM 691 C CA . PRO A 1 89 ? -9.664 14.829 23.534 1.00 81.12 89 PRO A CA 1
ATOM 692 C C . PRO A 1 89 ? -9.007 13.785 24.441 1.00 81.12 89 PRO A C 1
ATOM 694 O O . PRO A 1 89 ? -9.094 12.581 24.198 1.00 81.12 89 PRO A O 1
ATOM 697 N N . VAL A 1 90 ? -8.374 14.244 25.521 1.00 83.69 90 VAL A N 1
ATOM 698 C CA . VAL A 1 90 ? -7.868 13.347 26.565 1.00 83.69 90 VAL A CA 1
ATOM 699 C C . VAL A 1 90 ? -9.059 12.868 27.402 1.00 83.69 90 VAL A C 1
ATOM 701 O O . VAL A 1 90 ? -9.753 13.703 27.991 1.00 83.69 90 VAL A O 1
ATOM 704 N N . PRO A 1 91 ? -9.331 11.555 27.479 1.00 84.75 91 PRO A N 1
ATOM 705 C CA . PRO A 1 91 ? -10.487 11.058 28.204 1.00 84.75 91 PRO A CA 1
ATOM 706 C C . PRO A 1 91 ? -10.293 11.189 29.717 1.00 84.75 91 PRO A C 1
ATOM 708 O O . PRO A 1 91 ? -9.208 10.954 30.255 1.00 84.75 91 PRO A O 1
ATOM 711 N N . ALA A 1 92 ? -11.372 11.521 30.424 1.00 86.69 92 ALA A N 1
ATOM 712 C CA . ALA A 1 92 ? -11.381 11.501 31.879 1.00 86.69 92 ALA A CA 1
ATOM 713 C C . ALA A 1 92 ? -11.423 10.049 32.384 1.00 86.69 92 ALA A C 1
ATOM 715 O O . ALA A 1 92 ? -12.376 9.316 32.119 1.00 86.69 92 ALA A O 1
ATOM 716 N N . MET A 1 93 ? -10.404 9.638 33.140 1.00 87.00 93 MET A N 1
ATOM 717 C CA . MET A 1 93 ? -10.357 8.318 33.775 1.00 87.00 93 MET A CA 1
ATOM 718 C C . MET A 1 93 ? -10.995 8.367 35.167 1.00 87.00 93 MET A C 1
ATOM 720 O O . MET A 1 93 ? -10.775 9.306 35.928 1.00 87.00 93 MET A O 1
ATOM 724 N N . THR A 1 94 ? -11.741 7.326 35.538 1.00 88.12 94 THR A N 1
ATOM 725 C CA . THR A 1 94 ? -12.465 7.258 36.823 1.00 88.12 94 THR A CA 1
ATOM 726 C C . THR A 1 94 ? -11.673 6.589 37.953 1.00 88.12 94 THR A C 1
ATOM 728 O O . THR A 1 94 ? -12.258 6.224 38.973 1.00 88.12 94 THR A O 1
ATOM 731 N N . TYR A 1 95 ? -10.364 6.377 37.783 1.00 92.06 95 TYR A N 1
ATOM 732 C CA . TYR A 1 95 ? -9.532 5.735 38.805 1.00 92.06 95 TYR A CA 1
ATOM 733 C C . TYR A 1 95 ? -9.299 6.646 40.007 1.00 92.06 95 TYR A C 1
ATOM 735 O O . TYR A 1 95 ? -9.094 7.853 39.871 1.00 92.06 95 TYR A O 1
ATOM 743 N N . LYS A 1 96 ? -9.267 6.046 41.194 1.00 94.19 96 LYS A N 1
ATOM 744 C CA . LYS A 1 96 ? -8.971 6.720 42.456 1.00 94.19 96 LYS A CA 1
ATOM 745 C C . LYS A 1 96 ? -7.572 6.358 42.935 1.00 94.19 96 LYS A C 1
ATOM 747 O O . LYS A 1 96 ? -7.044 5.276 42.672 1.00 94.19 96 LYS A O 1
ATOM 752 N N . LYS A 1 97 ? -6.958 7.269 43.692 1.00 94.19 97 LYS A N 1
ATOM 753 C CA . LYS A 1 97 ? -5.677 6.998 44.351 1.00 94.19 97 LYS A CA 1
ATOM 754 C C . LYS A 1 97 ? -5.838 5.794 45.2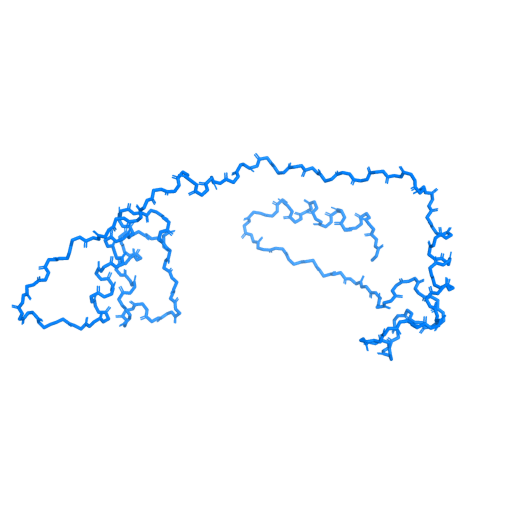86 1.00 94.19 97 LYS A C 1
ATOM 756 O O . LYS A 1 97 ? -6.657 5.834 46.198 1.00 94.19 97 LYS A O 1
ATOM 761 N N . GLY A 1 98 ? -5.030 4.758 45.066 1.00 94.94 98 GLY A N 1
ATOM 762 C CA . GLY A 1 98 ? -5.080 3.500 45.819 1.00 94.94 98 GLY A CA 1
ATOM 763 C C . GLY A 1 98 ? -5.700 2.328 45.052 1.00 94.94 98 GLY A C 1
ATOM 764 O O . GLY A 1 98 ? -5.531 1.188 45.485 1.00 94.94 98 GLY A O 1
ATOM 765 N N . ASP A 1 99 ? -6.340 2.572 43.904 1.00 96.06 99 ASP A N 1
ATOM 766 C CA . ASP A 1 99 ? -6.869 1.502 43.057 1.00 96.06 99 ASP A CA 1
ATOM 767 C C . ASP A 1 99 ? -5.738 0.609 42.523 1.00 96.06 99 ASP A C 1
ATOM 769 O O . ASP A 1 99 ? -4.712 1.083 42.027 1.00 96.06 99 ASP A O 1
ATOM 773 N N . LYS A 1 100 ? -5.934 -0.713 42.592 1.00 96.00 100 LYS A N 1
ATOM 774 C CA . LYS A 1 100 ? -5.000 -1.703 42.040 1.00 96.00 100 LYS A CA 1
ATOM 775 C C . LYS A 1 100 ? -5.456 -2.123 40.648 1.00 96.00 100 LYS A C 1
ATOM 777 O O . LYS A 1 100 ? -6.262 -3.037 40.500 1.00 96.00 100 LYS A O 1
ATOM 782 N N . VAL A 1 101 ? -4.920 -1.461 39.627 1.00 95.31 101 VAL A N 1
ATOM 783 C CA . VAL A 1 101 ? -5.230 -1.736 38.217 1.00 95.31 101 VAL A CA 1
ATOM 784 C C . VAL A 1 101 ? -3.943 -2.067 37.469 1.00 95.31 101 VAL A C 1
ATOM 786 O O . VAL A 1 101 ? -2.946 -1.359 37.582 1.00 95.31 101 VAL A O 1
ATOM 789 N N . ALA A 1 102 ? -3.952 -3.148 36.688 1.00 96.81 102 ALA A N 1
ATOM 790 C CA . ALA A 1 102 ? -2.837 -3.452 35.797 1.00 96.81 102 ALA A CA 1
ATOM 791 C C . ALA A 1 102 ? -2.770 -2.406 34.672 1.00 96.81 102 ALA A C 1
ATOM 793 O O . ALA A 1 102 ? -3.786 -2.123 34.040 1.00 96.81 102 ALA A O 1
ATOM 794 N N . THR A 1 103 ? -1.583 -1.882 34.361 1.00 96.06 103 THR A N 1
ATOM 795 C CA . THR A 1 103 ? -1.398 -0.836 33.332 1.00 96.06 103 THR A CA 1
ATOM 796 C C . THR A 1 103 ? -1.934 -1.247 31.961 1.00 96.06 103 THR A C 1
ATOM 798 O O . THR A 1 103 ? -2.549 -0.440 31.277 1.00 96.06 103 THR A O 1
ATOM 801 N N . ARG A 1 104 ? -1.808 -2.528 31.597 1.00 97.19 104 ARG A N 1
ATOM 802 C CA . ARG A 1 104 ? -2.425 -3.113 30.393 1.00 97.19 104 ARG A CA 1
ATOM 803 C C . ARG A 1 104 ? -3.954 -2.993 30.360 1.00 97.19 104 ARG A C 1
ATOM 805 O O . ARG A 1 104 ? -4.523 -2.746 29.308 1.00 97.19 104 ARG A O 1
ATOM 812 N N . LYS A 1 105 ? -4.627 -3.115 31.509 1.00 96.12 105 LYS A N 1
ATOM 813 C CA . LYS A 1 105 ? -6.077 -2.892 31.595 1.00 96.12 105 LYS A CA 1
ATOM 814 C C . LYS A 1 105 ? -6.395 -1.404 31.470 1.00 96.12 105 LYS A C 1
ATOM 816 O O . LYS A 1 105 ? -7.324 -1.049 30.757 1.00 96.12 105 LYS A O 1
ATOM 821 N N . ALA A 1 106 ? -5.601 -0.550 32.118 1.00 95.56 106 ALA A N 1
ATOM 822 C CA . ALA A 1 106 ? -5.757 0.898 32.009 1.00 95.56 106 ALA A CA 1
ATOM 823 C C . ALA A 1 106 ? -5.556 1.412 30.576 1.00 95.56 106 ALA A C 1
ATOM 825 O O . ALA A 1 106 ? -6.280 2.302 30.139 1.00 95.56 106 ALA A O 1
ATOM 826 N N . PHE A 1 107 ? -4.637 0.800 29.827 1.00 95.38 107 PHE A N 1
ATOM 827 C CA . PHE A 1 107 ? -4.487 1.011 28.391 1.00 95.38 107 PHE A CA 1
ATOM 828 C C . PHE A 1 107 ? -5.784 0.689 27.634 1.00 95.38 107 PHE A C 1
ATOM 830 O O . PHE A 1 107 ? -6.275 1.546 26.906 1.00 95.38 107 PHE A O 1
ATOM 837 N N . GLY A 1 108 ? -6.378 -0.491 27.848 1.00 96.06 108 GLY A N 1
ATOM 838 C CA . GLY A 1 108 ? -7.642 -0.868 27.202 1.00 96.06 108 GLY A CA 1
ATOM 839 C C . GLY A 1 108 ? -8.815 0.049 27.568 1.00 96.06 108 GLY A C 1
ATOM 840 O O . GLY A 1 108 ? -9.579 0.450 26.693 1.00 96.06 108 GLY A O 1
ATOM 841 N N . ASP A 1 109 ? -8.940 0.419 28.848 1.00 95.50 109 ASP A N 1
ATOM 842 C CA . ASP A 1 109 ? -9.984 1.337 29.327 1.00 95.50 109 ASP A CA 1
ATOM 843 C C . ASP A 1 109 ? -9.835 2.730 28.673 1.00 95.50 109 ASP A C 1
ATOM 845 O O . ASP A 1 109 ? -10.818 3.303 28.205 1.00 95.50 109 ASP A O 1
ATOM 849 N N . CYS A 1 110 ? -8.607 3.253 28.579 1.00 94.56 110 CYS A N 1
ATOM 850 C CA . CYS A 1 110 ? -8.318 4.530 27.919 1.00 94.56 110 CYS A CA 1
ATOM 851 C C . CYS A 1 110 ? -8.586 4.467 26.408 1.00 94.56 110 CYS A C 1
ATOM 853 O O . CYS A 1 110 ? -9.227 5.359 25.852 1.00 94.56 110 CYS A O 1
ATOM 855 N N . LEU A 1 111 ? -8.153 3.390 25.746 1.00 94.81 111 LEU A N 1
ATOM 856 C CA . LEU A 1 111 ? -8.332 3.211 24.307 1.00 94.81 111 LEU A CA 1
ATOM 857 C C . LEU A 1 111 ? -9.815 3.149 23.922 1.00 94.81 111 LEU A C 1
ATOM 859 O O . LEU A 1 111 ? -10.209 3.740 22.920 1.00 94.81 111 LEU A O 1
ATOM 863 N N . LYS A 1 112 ? -10.648 2.503 24.747 1.00 95.50 112 LYS A N 1
ATOM 864 C CA . LYS A 1 112 ? -12.105 2.515 24.587 1.00 95.50 112 LYS A CA 1
ATOM 865 C C . LYS A 1 112 ? -12.666 3.944 24.597 1.00 95.50 112 LYS A C 1
ATOM 867 O O . LYS A 1 112 ? -13.412 4.296 23.688 1.00 95.50 112 LYS A O 1
ATOM 872 N N . LEU A 1 113 ? -12.304 4.758 25.592 1.00 94.75 113 LEU A N 1
ATOM 873 C CA . LEU A 1 113 ? -12.800 6.139 25.718 1.00 94.75 113 LEU A CA 1
ATOM 874 C C . LEU A 1 113 ? -12.302 7.039 24.573 1.00 94.75 113 LEU A C 1
ATOM 876 O O . LEU A 1 113 ? -13.034 7.894 24.072 1.00 94.75 113 LEU A O 1
ATOM 880 N N . LEU A 1 114 ? -11.064 6.825 24.122 1.00 93.81 114 LEU A N 1
ATOM 881 C CA . LEU A 1 114 ? -10.522 7.490 22.938 1.00 93.81 114 LEU A CA 1
ATOM 882 C C . LEU A 1 114 ? -11.309 7.117 21.672 1.00 93.81 114 LEU A C 1
ATOM 884 O O . LEU A 1 114 ? -11.690 8.008 20.919 1.00 93.81 114 LEU A O 1
ATOM 888 N N . GLY A 1 115 ? -11.616 5.835 21.459 1.00 94.06 115 GLY A N 1
ATOM 889 C CA . GLY A 1 115 ? -12.433 5.395 20.322 1.00 94.06 115 GLY A CA 1
ATOM 890 C C . GLY A 1 115 ? -13.863 5.943 20.361 1.00 94.06 115 GLY A C 1
ATOM 891 O O . GLY A 1 115 ? -14.390 6.381 19.345 1.00 94.06 115 GLY A O 1
ATOM 892 N N . GLU A 1 116 ? -14.481 6.006 21.544 1.00 92.50 116 GLU A N 1
ATOM 893 C CA . GLU A 1 116 ? -15.813 6.604 21.735 1.00 92.50 116 GLU A CA 1
ATOM 894 C C . GLU A 1 116 ? -15.858 8.100 21.388 1.00 92.50 116 GLU A C 1
ATOM 896 O O . GLU A 1 116 ? -16.895 8.585 20.936 1.00 92.50 116 GLU A O 1
ATOM 901 N N . SER A 1 117 ? -14.743 8.817 21.551 1.00 91.50 117 SER A N 1
ATOM 902 C CA . SER A 1 117 ? -14.651 10.260 21.299 1.00 91.50 117 SER A CA 1
ATOM 903 C C . SER A 1 117 ? -14.089 10.637 19.925 1.00 91.50 117 SER A C 1
ATOM 905 O O . SER A 1 117 ? -14.293 11.769 19.481 1.00 91.50 117 SER A O 1
ATOM 907 N N . CYS A 1 118 ? -13.386 9.728 19.242 1.00 90.06 118 CYS A N 1
ATOM 908 C CA . CYS A 1 118 ? -12.734 10.010 17.968 1.00 90.06 118 CYS A CA 1
ATOM 909 C C . CYS A 1 118 ? -12.672 8.770 17.063 1.00 90.06 118 CYS A C 1
ATOM 911 O O . CYS A 1 118 ? -11.923 7.827 17.327 1.00 90.06 118 CYS A O 1
ATOM 913 N N . ASP A 1 119 ? -13.370 8.820 15.924 1.00 90.19 119 ASP A N 1
ATOM 914 C CA . ASP A 1 119 ? -13.422 7.722 14.942 1.00 90.19 119 ASP A CA 1
ATOM 915 C C . ASP A 1 119 ? -12.081 7.481 14.210 1.00 90.19 119 ASP A C 1
ATOM 917 O O . ASP A 1 119 ? -11.926 6.519 13.464 1.00 90.19 119 ASP A O 1
ATOM 921 N N . ARG A 1 120 ? -11.077 8.346 14.427 1.00 90.62 120 ARG A N 1
ATOM 922 C CA . ARG A 1 120 ? -9.718 8.207 13.864 1.00 90.62 120 ARG A CA 1
ATOM 923 C C . ARG A 1 120 ? -8.828 7.252 14.659 1.00 90.62 120 ARG A C 1
ATOM 925 O O . ARG A 1 120 ? -7.726 6.940 14.213 1.00 90.62 120 ARG A O 1
ATOM 932 N N . ILE A 1 121 ? -9.252 6.851 15.854 1.00 93.19 121 ILE A N 1
ATOM 933 C CA . ILE A 1 121 ? -8.532 5.866 16.661 1.00 93.19 121 ILE A CA 1
ATOM 934 C C . ILE A 1 121 ? -8.775 4.498 16.039 1.00 93.19 121 ILE A C 1
ATOM 936 O O . ILE A 1 121 ? -9.925 4.107 15.911 1.00 93.19 121 ILE A O 1
ATOM 940 N N . ILE A 1 122 ? -7.714 3.789 15.662 1.00 96.12 122 ILE A N 1
ATOM 941 C CA . ILE A 1 122 ? -7.798 2.448 15.076 1.00 96.12 122 ILE A CA 1
ATOM 942 C C . ILE A 1 122 ? -6.934 1.501 15.905 1.00 96.12 122 ILE A C 1
ATOM 944 O O . ILE A 1 122 ? -5.776 1.808 16.206 1.00 96.12 122 ILE A O 1
ATOM 948 N N . GLY A 1 123 ? -7.500 0.364 16.296 1.00 95.38 123 GLY A N 1
ATOM 949 C CA . GLY A 1 123 ? -6.841 -0.669 17.080 1.00 95.38 123 GLY A CA 1
ATOM 950 C C . GLY A 1 123 ? -6.425 -1.851 16.215 1.00 95.38 123 GLY A C 1
ATOM 951 O O . GLY A 1 123 ? -7.239 -2.459 15.529 1.00 95.38 123 GLY A O 1
ATOM 952 N N . VAL A 1 124 ? -5.155 -2.243 16.296 1.00 96.94 124 VAL A N 1
ATOM 953 C CA . VAL A 1 124 ? -4.653 -3.451 15.630 1.00 96.94 124 VAL A CA 1
ATOM 954 C C . VAL A 1 124 ? -4.003 -4.351 16.666 1.00 96.94 124 VAL A C 1
ATOM 956 O O . VAL A 1 124 ? -3.183 -3.905 17.465 1.00 96.94 124 VAL A O 1
ATOM 959 N N . ASP A 1 125 ? -4.376 -5.625 16.654 1.00 97.25 125 ASP A N 1
ATOM 960 C CA . ASP A 1 125 ? -3.897 -6.619 17.607 1.00 97.25 125 ASP A CA 1
ATOM 961 C C . ASP A 1 125 ? -3.688 -7.968 16.906 1.00 97.25 125 ASP A C 1
ATOM 963 O O . ASP A 1 125 ? -4.462 -8.352 16.026 1.00 97.25 125 ASP A O 1
ATOM 967 N N . ALA A 1 126 ? -2.636 -8.688 17.296 1.00 96.81 126 ALA A N 1
ATOM 968 C CA . ALA A 1 126 ? -2.236 -9.973 16.724 1.00 96.81 126 ALA A CA 1
ATOM 969 C C . ALA A 1 126 ? -2.733 -11.158 17.577 1.00 96.81 126 ALA A C 1
ATOM 971 O O . ALA A 1 126 ? -1.951 -11.977 18.048 1.00 96.81 126 ALA A O 1
ATOM 972 N N . ASP A 1 127 ? -4.049 -11.218 17.784 1.00 96.31 127 ASP A N 1
ATOM 973 C CA . ASP A 1 127 ? -4.774 -12.257 18.535 1.00 96.31 127 ASP A CA 1
ATOM 974 C C . ASP A 1 127 ? -4.457 -12.382 20.043 1.00 96.31 127 ASP A C 1
ATOM 976 O O . ASP A 1 127 ? -4.727 -13.395 20.681 1.00 96.31 127 ASP A O 1
ATOM 980 N N . VAL A 1 128 ? -3.975 -11.307 20.660 1.00 96.94 128 VAL A N 1
ATOM 981 C CA . VAL A 1 128 ? -3.694 -11.190 22.103 1.00 96.94 128 VAL A CA 1
ATOM 982 C C . VAL A 1 128 ? -4.555 -10.127 22.803 1.00 96.94 128 VAL A C 1
ATOM 984 O O . VAL A 1 128 ? -4.314 -9.779 23.959 1.00 96.94 128 VAL A O 1
ATOM 987 N N . LYS A 1 129 ? -5.607 -9.648 22.133 1.00 96.00 129 LYS A N 1
ATOM 988 C CA . LYS A 1 129 ? -6.562 -8.604 22.561 1.00 96.00 129 LYS A CA 1
ATOM 989 C C . LYS A 1 129 ? -7.179 -8.778 23.952 1.00 96.00 129 LYS A C 1
ATOM 991 O O . LYS A 1 129 ? -7.554 -7.786 24.570 1.00 96.00 129 LYS A O 1
ATOM 996 N N . ASN A 1 130 ? -7.292 -10.009 24.452 1.00 95.81 130 ASN A N 1
ATOM 997 C CA . ASN A 1 130 ? -7.752 -10.320 25.814 1.00 95.81 130 ASN A CA 1
ATOM 998 C C . ASN A 1 130 ? -6.662 -10.082 26.876 1.00 95.81 130 ASN A C 1
ATOM 1000 O O . ASN A 1 130 ? -6.953 -9.822 28.039 1.00 95.81 130 ASN A O 1
ATOM 1004 N N . SER A 1 131 ? -5.392 -10.169 26.481 1.00 95.88 131 SER A N 1
ATOM 1005 C CA . SER A 1 131 ? -4.235 -9.927 27.343 1.00 95.88 131 SER A CA 1
ATOM 1006 C C . SER A 1 131 ? -3.813 -8.462 27.337 1.00 95.88 131 SER A C 1
ATOM 1008 O O . SER A 1 131 ? -3.385 -7.961 28.380 1.00 95.88 131 SER A O 1
ATOM 1010 N N . THR A 1 132 ? -3.939 -7.791 26.188 1.00 96.62 132 THR A N 1
ATOM 1011 C CA . THR A 1 132 ? -3.677 -6.353 26.004 1.00 96.62 132 THR A CA 1
ATOM 1012 C C . THR A 1 132 ? -4.876 -5.487 26.380 1.00 96.62 132 THR A C 1
ATOM 1014 O O . THR A 1 132 ? -4.713 -4.287 26.555 1.00 96.62 132 THR A O 1
ATOM 1017 N N . TYR A 1 133 ? -6.064 -6.085 26.530 1.00 97.50 133 TYR A N 1
ATOM 1018 C CA . TYR A 1 133 ? -7.348 -5.405 26.724 1.00 97.50 133 TYR A CA 1
ATOM 1019 C C . TYR A 1 133 ? -7.783 -4.505 25.552 1.00 97.50 133 TYR A C 1
ATOM 1021 O O . TYR A 1 133 ? -8.737 -3.740 25.687 1.00 97.50 133 TYR A O 1
ATOM 1029 N N . LEU A 1 134 ? -7.167 -4.645 24.369 1.00 97.38 134 LEU A N 1
ATOM 1030 C CA . LEU A 1 134 ? -7.630 -3.980 23.142 1.00 97.38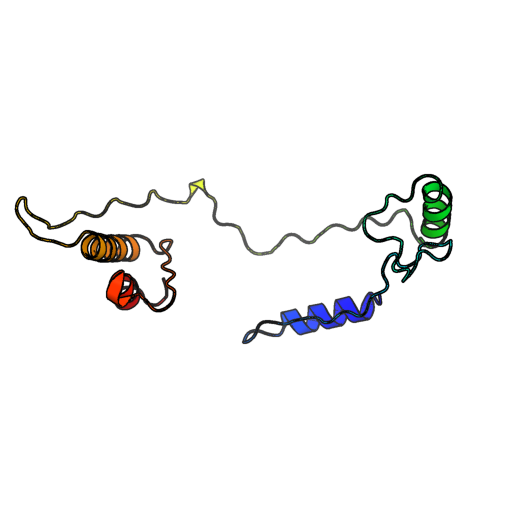 134 LEU A CA 1
ATOM 1031 C C . LEU A 1 134 ? -9.046 -4.432 22.747 1.00 97.38 134 LEU A C 1
ATOM 1033 O O . LEU A 1 134 ? -9.785 -3.698 22.095 1.00 97.38 134 LEU A O 1
ATOM 1037 N N . GLU A 1 135 ? -9.482 -5.606 23.220 1.00 97.75 135 GLU A N 1
ATOM 1038 C CA . GLU A 1 135 ? -10.858 -6.076 23.044 1.00 97.75 135 GLU A CA 1
ATOM 1039 C C . GLU A 1 135 ? -11.925 -5.095 23.566 1.00 97.75 135 GLU A C 1
ATOM 1041 O O . GLU A 1 135 ? -13.073 -5.178 23.133 1.00 97.75 135 GLU A O 1
ATOM 1046 N N . PHE A 1 136 ? -11.580 -4.177 24.478 1.00 97.56 136 PHE A N 1
ATOM 1047 C CA . PHE A 1 136 ? -12.508 -3.157 24.968 1.00 97.56 136 PHE A CA 1
ATOM 1048 C C . PHE A 1 136 ? -12.881 -2.153 23.876 1.00 97.56 136 PHE A C 1
ATOM 1050 O O . PHE A 1 136 ? -14.068 -1.858 23.745 1.00 97.56 136 PHE A O 1
ATOM 1057 N N . LEU A 1 137 ? -11.911 -1.711 23.062 1.00 97.31 137 LEU A N 1
ATOM 1058 C CA . LEU A 1 137 ? -12.167 -0.891 21.872 1.00 97.31 137 LEU A CA 1
ATOM 1059 C C . LEU A 1 137 ? -13.001 -1.680 20.862 1.00 97.31 137 LEU A C 1
ATOM 1061 O O . LEU A 1 137 ? -14.063 -1.225 20.462 1.00 97.31 137 LEU A O 1
ATOM 1065 N N . LYS A 1 138 ? -12.594 -2.915 20.539 1.00 97.25 138 LYS A N 1
ATOM 1066 C CA . LYS A 1 138 ? -13.325 -3.767 19.586 1.00 97.25 138 LYS A CA 1
ATOM 1067 C C . LYS A 1 138 ? -14.796 -3.976 19.977 1.00 97.25 138 LYS A C 1
ATOM 1069 O O . LYS A 1 138 ? -15.653 -4.104 19.110 1.00 97.25 138 LYS A O 1
ATOM 1074 N N . LYS A 1 139 ? -15.101 -4.067 21.277 1.00 97.25 139 LYS A N 1
ATOM 1075 C CA . LYS A 1 139 ? -16.477 -4.231 21.776 1.00 97.25 139 LYS A CA 1
ATOM 1076 C C . LYS A 1 139 ? -17.293 -2.939 21.696 1.00 97.25 139 LYS A C 1
ATOM 1078 O O . LYS A 1 139 ? -18.483 -3.026 21.418 1.00 97.25 139 LYS A O 1
ATOM 1083 N N . SER A 1 140 ? -16.698 -1.774 21.970 1.00 96.50 140 SER A N 1
ATOM 1084 C CA . SER A 1 140 ? -17.409 -0.486 21.914 1.00 96.50 140 SER A CA 1
ATOM 1085 C C . SER A 1 140 ? -17.528 0.065 20.492 1.00 96.50 140 SER A C 1
ATOM 1087 O O . SER A 1 140 ? -18.531 0.691 20.160 1.00 96.50 140 SER A O 1
ATOM 1089 N N . LYS A 1 141 ? -16.509 -0.173 19.663 1.00 96.69 141 LYS A N 1
ATOM 1090 C CA . LYS A 1 141 ? -16.333 0.360 18.312 1.00 96.69 141 LYS A CA 1
ATOM 1091 C C . LYS A 1 141 ? -15.726 -0.721 17.397 1.00 96.69 141 LYS A C 1
ATOM 1093 O O . LYS A 1 141 ? -14.526 -0.713 17.161 1.00 96.69 141 LYS A O 1
ATOM 1098 N N . PRO A 1 142 ? -16.527 -1.680 16.896 1.00 95.56 142 PRO A N 1
ATOM 1099 C CA . PRO A 1 142 ? -16.017 -2.832 16.139 1.00 95.56 142 PRO A CA 1
ATOM 1100 C C . PRO A 1 142 ? -15.334 -2.501 14.806 1.00 95.56 142 PRO A C 1
ATOM 1102 O O . PRO A 1 142 ? -14.548 -3.314 14.323 1.00 95.56 142 PRO A O 1
ATOM 1105 N N . ASP A 1 143 ? -15.656 -1.343 14.226 1.00 95.44 143 ASP A N 1
ATOM 1106 C CA . ASP A 1 143 ? -15.108 -0.865 12.950 1.00 95.44 143 ASP A CA 1
ATOM 1107 C C . ASP A 1 143 ? -13.819 -0.029 13.120 1.00 95.44 143 ASP A C 1
ATOM 1109 O O . ASP A 1 143 ? -13.260 0.441 12.128 1.00 95.44 143 ASP A O 1
ATOM 1113 N N . GLN A 1 144 ? -13.360 0.154 14.368 1.00 93.50 144 GLN A N 1
ATOM 1114 C CA . GLN A 1 144 ? -12.119 0.832 14.762 1.00 93.50 144 GLN A CA 1
ATOM 1115 C C . GLN A 1 144 ? -11.080 -0.174 15.258 1.00 93.50 144 GLN A C 1
ATOM 1117 O O . GLN A 1 144 ? -9.891 0.021 14.933 1.00 93.50 144 GLN A O 1
#

Radius of gyration: 27.43 Å; chains: 1; bounding box: 47×34×78 Å

InterPro domains:
  IPR029061 Thiamin diphosphate-binding fold [SSF52518] (1-69)
  IPR029061 Thiamin diphosphate-binding fold [SSF52518] (92-144)
  IPR051424 Transketolase-like [PTHR43195] (1-144)

pLDDT: mean 93.66, std 5.25, range [75.75, 98.44]

Secondary structure (DSSP, 8-state):
--HHHHHHHHHHHTT--SS---------TTTT-TTTTTT-GGGTT---GGGHHHHHHHHHHT-S-S-----PPPPSSPPPPGGG-PPPPPPPP---TT----HHHHHHHHHHHHHHH-TT-----SS-HHHH-THHHHHH-TT-